Protein AF-X1KTF8-F1 (afdb_monomer)

Solvent-accessible surface area (backbone atoms only — not comparable to full-atom values): 7098 Å² total; per-residue (Å²): 129,86,64,61,47,73,44,73,43,79,44,81,44,67,48,98,85,70,52,78,42,81,44,78,41,81,76,45,80,42,73,60,52,67,67,65,57,62,71,37,42,65,62,51,13,59,74,66,75,38,100,51,61,50,78,40,75,64,34,89,98,43,102,45,71,44,74,48,68,74,64,97,70,82,77,87,84,55,67,66,71,28,52,74,29,70,64,30,47,59,40,45,77,75,34,96,80,50,42,75,76,43,60,48,98,88,63,48,64,40,55,83

Secondary structure (DSSP, 8-state):
--SEEEEEEEEEEEPTTS-EEEEEEEEEEEEPPHHHHHHTHHHHHHHTT-S--EEESSPTTSSS-EEE---SSPPP--HHHHHTSHHHHHHHTT-TT--EEEE-TTS-EEE-

pLDDT: mean 90.18, std 5.63, range [61.81, 96.38]

Radius of gyration: 25.14 Å; Cα contacts (8 Å, |Δi|>4): 146; chains: 1; bounding box: 58×22×73 Å

Organism: NCBI:txid412755

Nearest PDB structures (foldseek):
  2iuu-assembly1_D  TM=8.392E-01  e=1.039E-05  Pseudomonas aeruginosa
  6t8o-assembly1_C  TM=8.459E-01  e=3.386E-05  Pseudomonas aeruginosa PAO1
  6t8g-assembly1_C  TM=8.287E-01  e=3.009E-05  Pseudomonas aeruginosa PAO1
  6t8g-assembly1_F  TM=8.216E-01  e=9.243E-05  Pseudomonas aeruginosa PAO1
  6t8o-assembly1_B  TM=8.463E-01  e=3.196E-04  Pseudomonas aeruginosa PAO1

Sequence (112 aa):
EPGWDRKMKETRERDRDGNVRLKREEVSKTRVKVERITSLANDLALALAAPSIRIEAPVPGKSVVGIEVPNVTSSMVGLRGVIETSAFQKIEARSKLSLALGKGAGGEAIAA

InterPro domains:
  IPR041027 FtsK alpha domain [PF17854] (29-71)
  IPR050206 FtsK/SpoIIIE/SftA cell division and DNA translocation [PTHR22683] (30-110)

Mean predicted aligned error: 7.97 Å

Foldseek 3Di:
DPQKDWDWDWDFDQDPVRDTDTDIDTPDIDGHDPVNVVVCQVVVCVVVVAPGKDWAPPDVPDNHIDIHTDDPDDDDFDQVVLCPDPQQVVVVVVDVPKAFDTADPVRHTDID

Structure (mmCIF, N/CA/C/O backbone):
data_AF-X1KTF8-F1
#
_entry.id   AF-X1KTF8-F1
#
loop_
_atom_site.group_PDB
_atom_site.id
_atom_site.type_symbol
_atom_site.label_atom_id
_atom_site.label_alt_id
_atom_site.label_comp_id
_atom_site.label_asym_id
_atom_site.label_entity_id
_atom_site.label_seq_id
_atom_site.pdbx_PDB_ins_code
_atom_site.Cartn_x
_atom_site.Cartn_y
_atom_site.Cartn_z
_atom_site.occupancy
_atom_site.B_iso_or_equiv
_atom_site.auth_seq_id
_atom_site.auth_comp_id
_atom_site.auth_asym_id
_atom_site.auth_atom_id
_atom_site.pdbx_PDB_model_num
ATOM 1 N N . GLU A 1 1 ? 17.567 -7.973 -10.090 1.00 61.81 1 GLU A N 1
ATOM 2 C CA . GLU A 1 1 ? 16.888 -7.160 -9.062 1.00 61.81 1 GLU A CA 1
ATOM 3 C C . GLU A 1 1 ? 16.147 -5.999 -9.717 1.00 61.81 1 GLU A C 1
ATOM 5 O O . GLU A 1 1 ? 16.747 -5.350 -10.580 1.00 61.81 1 GLU A O 1
ATOM 10 N N . PRO A 1 2 ? 14.865 -5.785 -9.374 1.00 76.19 2 PRO A N 1
ATOM 11 C CA . PRO A 1 2 ? 14.068 -4.642 -9.828 1.00 76.19 2 PRO A CA 1
ATOM 12 C C . PRO A 1 2 ? 14.596 -3.313 -9.256 1.00 76.19 2 PRO A C 1
ATOM 14 O O . PRO A 1 2 ? 15.482 -3.299 -8.405 1.00 76.19 2 PRO A O 1
ATOM 17 N N . GLY A 1 3 ? 14.072 -2.185 -9.744 1.00 82.25 3 GLY A N 1
ATOM 18 C CA . GLY A 1 3 ? 14.450 -0.847 -9.258 1.00 82.25 3 GLY A CA 1
ATOM 19 C C . GLY A 1 3 ? 15.674 -0.224 -9.939 1.00 82.25 3 GLY A C 1
ATOM 20 O O . GLY A 1 3 ? 16.172 0.803 -9.478 1.00 82.25 3 GLY A O 1
ATOM 21 N N . TRP A 1 4 ? 16.142 -0.806 -11.045 1.00 86.44 4 TRP A N 1
ATOM 22 C CA . TRP A 1 4 ? 17.234 -0.270 -11.858 1.00 86.44 4 TRP A CA 1
ATOM 23 C C . TRP A 1 4 ? 16.757 0.038 -13.273 1.00 86.44 4 TRP A C 1
ATOM 25 O O . TRP A 1 4 ? 16.220 -0.840 -13.945 1.00 86.44 4 TRP A O 1
ATOM 35 N N . ASP A 1 5 ? 17.014 1.258 -13.728 1.00 87.69 5 ASP A N 1
ATOM 36 C CA . ASP A 1 5 ? 16.929 1.638 -15.132 1.00 87.69 5 ASP A CA 1
ATOM 37 C C . ASP A 1 5 ? 18.285 1.362 -15.795 1.00 87.69 5 ASP A C 1
ATOM 39 O O . ASP A 1 5 ? 19.327 1.829 -15.312 1.00 87.69 5 ASP A O 1
ATOM 43 N N . ARG A 1 6 ? 18.282 0.542 -16.849 1.00 89.06 6 ARG A N 1
ATOM 44 C CA . ARG A 1 6 ? 19.492 0.057 -17.525 1.00 89.06 6 ARG A CA 1
ATOM 45 C C . ARG A 1 6 ? 19.492 0.532 -18.963 1.00 89.06 6 ARG A C 1
ATOM 47 O O . ARG A 1 6 ? 18.607 0.177 -19.741 1.00 89.06 6 ARG A O 1
ATOM 54 N N . LYS A 1 7 ? 20.524 1.280 -19.336 1.00 86.94 7 LYS A N 1
ATOM 55 C CA . LYS A 1 7 ? 20.710 1.742 -20.709 1.00 86.94 7 LYS A CA 1
ATOM 56 C C . LYS A 1 7 ? 21.734 0.859 -21.408 1.00 86.94 7 LYS A C 1
ATOM 58 O O . LYS A 1 7 ? 22.915 0.886 -21.068 1.00 86.94 7 LYS A O 1
ATOM 63 N N . MET A 1 8 ? 21.269 0.094 -22.390 1.00 88.38 8 MET A N 1
ATOM 64 C CA . MET A 1 8 ? 22.117 -0.733 -23.245 1.00 88.38 8 MET A CA 1
ATOM 65 C C . MET A 1 8 ? 22.525 0.048 -24.493 1.00 88.38 8 MET A C 1
ATOM 67 O O . MET A 1 8 ? 21.699 0.742 -25.090 1.00 88.38 8 MET A O 1
ATOM 71 N N . LYS A 1 9 ? 23.781 -0.085 -24.909 1.00 87.56 9 LYS A N 1
ATOM 72 C CA . LYS A 1 9 ? 24.261 0.375 -26.213 1.00 87.56 9 LYS A CA 1
ATOM 73 C C . LYS A 1 9 ? 24.657 -0.835 -27.039 1.00 87.56 9 LYS A C 1
ATOM 75 O O . LYS A 1 9 ? 25.380 -1.710 -26.572 1.00 87.56 9 LYS A O 1
ATOM 80 N N . GLU A 1 10 ? 24.171 -0.873 -28.270 1.00 88.75 10 GLU A N 1
ATOM 81 C CA . GLU A 1 10 ? 24.596 -1.860 -29.252 1.00 88.75 10 GLU A CA 1
ATOM 82 C C . GLU A 1 10 ? 25.729 -1.272 -30.083 1.00 88.75 10 GLU A C 1
ATOM 84 O O . GLU A 1 10 ? 25.551 -0.285 -30.798 1.00 88.75 10 GLU A O 1
ATOM 89 N N . THR A 1 11 ? 26.904 -1.879 -29.972 1.00 85.44 11 THR A N 1
ATOM 90 C CA . THR A 1 11 ? 28.070 -1.537 -30.777 1.00 85.44 11 THR A CA 1
ATOM 91 C C . THR A 1 11 ? 28.287 -2.658 -31.782 1.00 85.44 11 THR A C 1
ATOM 93 O O . THR A 1 11 ? 28.358 -3.834 -31.425 1.00 85.44 11 THR A O 1
ATOM 96 N N . ARG A 1 12 ? 28.357 -2.296 -33.063 1.00 84.00 12 ARG A N 1
ATOM 97 C CA . ARG A 1 12 ? 28.703 -3.232 -34.132 1.00 84.00 12 ARG A CA 1
ATOM 98 C C . ARG A 1 12 ? 30.220 -3.304 -34.208 1.00 84.00 12 ARG A C 1
ATOM 100 O O . ARG A 1 12 ? 30.857 -2.322 -34.578 1.00 84.00 12 ARG A O 1
ATOM 107 N N . GLU A 1 13 ? 30.779 -4.447 -33.843 1.00 82.19 13 GLU A N 1
ATOM 108 C CA . GLU A 1 13 ? 32.209 -4.716 -33.938 1.00 82.19 13 GLU A CA 1
ATOM 109 C C . GLU A 1 13 ? 32.434 -5.630 -35.144 1.00 82.19 13 GLU A C 1
ATOM 111 O O . GLU A 1 13 ? 31.781 -6.666 -35.279 1.00 82.19 13 GLU A O 1
ATOM 116 N N . ARG A 1 14 ? 33.295 -5.211 -36.073 1.00 80.44 14 ARG A N 1
ATOM 117 C CA . ARG A 1 14 ? 33.686 -6.039 -37.215 1.00 80.44 14 ARG A CA 1
ATOM 118 C C . ARG A 1 14 ? 34.939 -6.807 -36.817 1.00 80.44 14 ARG A C 1
ATOM 120 O O . ARG A 1 14 ? 35.925 -6.183 -36.427 1.00 80.44 14 ARG A O 1
ATOM 127 N N . ASP A 1 15 ? 34.886 -8.131 -36.880 1.00 79.06 15 ASP A N 1
ATOM 128 C CA . ASP A 1 15 ? 36.074 -8.951 -36.651 1.00 79.06 15 ASP A CA 1
ATOM 129 C C . ASP A 1 15 ? 37.048 -8.871 -37.841 1.00 79.06 15 ASP A C 1
ATOM 131 O O . ASP A 1 15 ? 36.767 -8.255 -38.874 1.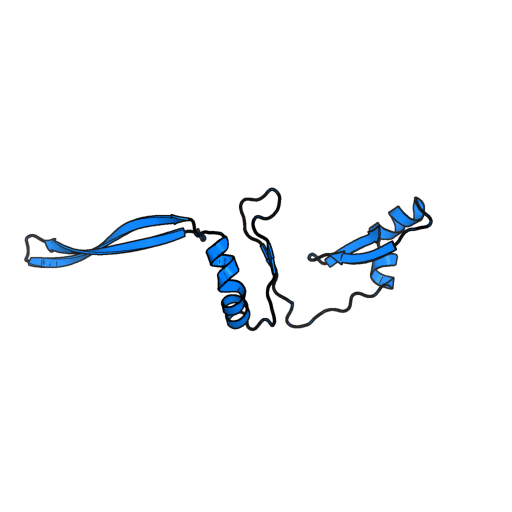00 79.06 15 ASP A O 1
ATOM 135 N N . ARG A 1 16 ? 38.244 -9.451 -37.681 1.00 77.88 16 ARG A N 1
ATOM 136 C CA . ARG A 1 16 ? 39.291 -9.425 -38.720 1.00 77.88 16 ARG A CA 1
ATOM 137 C C . ARG A 1 16 ? 38.877 -10.156 -40.001 1.00 77.88 16 ARG A C 1
ATOM 139 O O . ARG A 1 16 ? 39.441 -9.869 -41.050 1.00 77.88 16 ARG A O 1
ATOM 146 N N . ASP A 1 17 ? 37.873 -11.024 -39.911 1.00 79.94 17 ASP A N 1
ATOM 147 C CA . ASP A 1 17 ? 37.354 -11.841 -41.008 1.00 79.94 17 ASP A CA 1
ATOM 148 C C . ASP A 1 17 ? 36.164 -11.169 -41.723 1.00 79.94 17 ASP A C 1
ATOM 150 O O . ASP A 1 17 ? 35.592 -11.725 -42.658 1.00 79.94 17 ASP A O 1
ATOM 154 N N . GLY A 1 18 ? 35.793 -9.949 -41.312 1.00 77.50 18 GLY A N 1
ATOM 155 C CA . GLY A 1 18 ? 34.751 -9.148 -41.952 1.00 77.50 18 GLY A CA 1
ATOM 156 C C . GLY A 1 18 ? 33.328 -9.426 -41.461 1.00 77.50 18 GLY A C 1
ATOM 157 O O . GLY A 1 18 ? 32.397 -8.756 -41.919 1.00 77.50 18 GLY A O 1
ATOM 158 N N . ASN A 1 19 ? 33.139 -10.332 -40.499 1.00 82.38 19 ASN A N 1
ATOM 159 C CA . ASN A 1 19 ? 31.834 -10.603 -39.909 1.00 82.38 19 ASN A CA 1
ATOM 160 C C . ASN A 1 19 ? 31.463 -9.519 -38.889 1.00 82.38 19 ASN A C 1
ATOM 162 O O . ASN A 1 19 ? 32.280 -9.035 -38.102 1.00 82.38 19 ASN A O 1
ATOM 166 N N . VAL A 1 20 ? 30.190 -9.121 -38.898 1.00 80.25 20 VAL A N 1
ATOM 167 C CA . VAL A 1 20 ? 29.654 -8.117 -37.971 1.00 80.25 20 VAL A CA 1
ATOM 168 C C . VAL A 1 20 ? 29.114 -8.821 -36.734 1.00 80.25 20 VAL A C 1
ATOM 170 O O . VAL A 1 20 ? 28.120 -9.542 -36.808 1.00 80.25 20 VAL A O 1
ATOM 173 N N . ARG A 1 21 ? 29.729 -8.570 -35.578 1.00 80.31 21 ARG A N 1
ATOM 174 C CA . ARG A 1 21 ? 29.215 -8.996 -34.276 1.00 80.31 21 ARG A CA 1
ATOM 175 C C . ARG A 1 21 ? 28.497 -7.833 -33.598 1.00 80.31 21 ARG A C 1
ATOM 177 O O . ARG A 1 21 ? 29.030 -6.732 -33.463 1.00 80.31 21 ARG A O 1
ATOM 184 N N . LEU A 1 22 ? 27.264 -8.079 -33.167 1.00 83.44 22 LEU A N 1
ATOM 185 C CA . LEU A 1 22 ? 26.507 -7.160 -32.319 1.00 83.44 22 LEU A CA 1
ATOM 186 C C . LEU A 1 22 ? 26.935 -7.374 -30.868 1.00 83.44 22 LEU A C 1
ATOM 188 O O . LEU A 1 22 ? 26.602 -8.390 -30.259 1.00 83.44 22 LEU A O 1
ATOM 192 N N . LYS A 1 23 ? 27.678 -6.415 -30.313 1.00 82.00 23 LYS A N 1
ATOM 193 C CA . LYS A 1 23 ? 28.039 -6.393 -28.897 1.00 82.00 23 LYS A CA 1
ATOM 194 C C . LYS A 1 23 ? 27.082 -5.460 -28.166 1.00 82.00 23 LYS A C 1
ATOM 196 O O . LYS A 1 23 ? 27.016 -4.270 -28.470 1.00 82.00 23 LYS A O 1
ATOM 201 N N . ARG A 1 24 ? 26.326 -5.997 -27.210 1.00 85.25 24 ARG A N 1
ATOM 202 C CA . ARG A 1 24 ? 25.421 -5.217 -26.360 1.00 85.25 24 ARG A CA 1
ATOM 203 C C . ARG A 1 24 ? 26.124 -4.955 -25.028 1.00 85.25 24 ARG A C 1
ATOM 205 O O . ARG A 1 24 ? 26.437 -5.897 -24.308 1.00 85.25 24 ARG A O 1
ATOM 212 N N . GLU A 1 25 ? 26.405 -3.693 -24.733 1.00 86.50 25 GLU A N 1
ATOM 213 C CA . GLU A 1 25 ? 27.119 -3.259 -23.528 1.00 86.50 25 GLU A CA 1
ATOM 214 C C . GLU A 1 25 ? 26.209 -2.384 -22.656 1.00 86.50 25 GLU A C 1
ATOM 216 O O . GLU A 1 25 ? 25.473 -1.533 -23.163 1.00 86.50 25 GLU A O 1
ATOM 221 N N . GLU A 1 26 ? 26.234 -2.602 -21.339 1.00 86.69 26 GLU A N 1
ATOM 222 C CA . GLU A 1 26 ? 25.501 -1.777 -20.373 1.00 86.69 26 GLU A CA 1
ATOM 223 C C . GLU A 1 26 ? 26.283 -0.478 -20.136 1.00 86.69 26 GLU A C 1
ATOM 225 O O . GLU A 1 26 ? 27.374 -0.494 -19.576 1.00 86.69 26 GLU A O 1
ATOM 230 N N . VAL A 1 27 ? 25.734 0.655 -20.580 1.00 87.88 27 VAL A N 1
ATOM 231 C CA . VAL A 1 27 ? 26.409 1.967 -20.519 1.00 87.88 27 VAL A CA 1
ATOM 232 C C . VAL A 1 27 ? 26.057 2.734 -19.252 1.00 87.88 27 VAL A C 1
ATOM 234 O O . VAL A 1 27 ? 26.825 3.572 -18.788 1.00 87.88 27 VAL A O 1
ATOM 237 N N . SER A 1 28 ? 24.871 2.496 -18.694 1.00 88.50 28 SER A N 1
ATOM 238 C CA . SER A 1 28 ? 24.430 3.174 -17.480 1.00 88.50 28 SER A CA 1
ATOM 239 C C . SER A 1 28 ? 23.446 2.322 -16.699 1.00 88.50 28 SER A C 1
ATOM 241 O O . SER A 1 28 ? 22.574 1.667 -17.278 1.00 88.50 28 SER A O 1
ATOM 243 N N . LYS A 1 29 ? 23.572 2.397 -15.374 1.00 89.50 29 LYS A N 1
ATOM 244 C CA . LYS A 1 29 ? 22.704 1.745 -14.402 1.00 89.50 29 LYS A CA 1
ATOM 245 C C . LYS A 1 29 ? 22.323 2.754 -13.324 1.00 89.50 29 LYS A C 1
ATOM 247 O O . LYS A 1 29 ? 23.166 3.160 -12.527 1.00 89.50 29 LYS A O 1
ATOM 252 N N . THR A 1 30 ? 21.057 3.161 -13.300 1.00 89.06 30 THR A N 1
ATOM 253 C CA . THR A 1 30 ? 20.554 4.196 -12.379 1.00 89.06 30 THR A CA 1
ATOM 254 C C . THR A 1 30 ? 19.386 3.660 -11.562 1.00 89.06 30 THR A C 1
ATOM 256 O O . THR A 1 30 ? 18.556 2.915 -12.079 1.00 89.06 30 THR A O 1
ATOM 259 N N . ARG A 1 31 ? 19.304 4.013 -10.273 1.00 86.75 31 ARG A N 1
ATOM 260 C CA . ARG A 1 31 ? 18.150 3.633 -9.446 1.00 86.75 31 ARG A CA 1
ATOM 261 C C . ARG A 1 31 ? 16.898 4.358 -9.922 1.00 86.75 31 ARG A C 1
ATOM 263 O O . ARG A 1 31 ? 16.926 5.562 -10.173 1.00 86.75 31 ARG A O 1
ATOM 270 N N . VAL A 1 32 ? 15.793 3.626 -10.003 1.00 89.75 32 VAL A N 1
ATOM 271 C CA . VAL A 1 32 ? 14.486 4.215 -10.289 1.00 89.75 32 VAL A CA 1
ATOM 272 C C . VAL A 1 32 ? 14.110 5.136 -9.129 1.00 89.75 32 VAL A C 1
ATOM 274 O O . VAL A 1 32 ? 14.128 4.730 -7.968 1.00 89.75 32 VAL A O 1
ATOM 277 N N . LYS A 1 33 ? 13.794 6.393 -9.445 1.00 89.94 33 LYS A N 1
ATOM 278 C CA . LYS A 1 33 ? 13.305 7.360 -8.458 1.00 89.94 33 LYS A CA 1
ATOM 279 C C . LYS A 1 33 ? 11.911 6.954 -7.988 1.00 89.94 33 LYS A C 1
ATOM 281 O O . LYS A 1 33 ? 11.083 6.575 -8.811 1.00 89.94 33 LYS A O 1
ATOM 286 N N . VAL A 1 34 ? 11.634 7.122 -6.695 1.00 89.31 34 VAL A N 1
ATOM 287 C CA . VAL A 1 34 ? 10.300 6.880 -6.115 1.00 89.31 34 VAL A CA 1
ATOM 288 C C . VAL A 1 34 ? 9.226 7.694 -6.838 1.00 89.31 34 VAL A C 1
ATOM 290 O O . VAL A 1 34 ? 8.184 7.151 -7.182 1.00 89.31 34 VAL A O 1
ATOM 293 N N . GLU A 1 35 ? 9.533 8.948 -7.174 1.00 91.12 35 GLU A N 1
ATOM 294 C CA . GLU A 1 35 ? 8.651 9.848 -7.924 1.00 91.12 35 GLU A CA 1
ATOM 295 C C . GLU A 1 35 ? 8.150 9.243 -9.246 1.00 91.12 35 GLU A C 1
ATOM 297 O O . GLU A 1 35 ? 6.977 9.373 -9.586 1.00 91.12 35 GLU A O 1
ATOM 302 N N . ARG A 1 36 ? 9.017 8.513 -9.964 1.00 91.25 36 ARG A N 1
ATOM 303 C CA . ARG A 1 36 ? 8.662 7.843 -11.226 1.00 91.25 36 ARG A CA 1
ATOM 304 C C . ARG A 1 36 ? 7.685 6.689 -11.010 1.00 91.25 36 ARG A C 1
ATOM 306 O O . ARG A 1 36 ? 6.912 6.370 -11.901 1.00 91.25 36 ARG A O 1
ATOM 313 N N . ILE A 1 37 ? 7.734 6.037 -9.851 1.00 91.44 37 ILE A N 1
ATOM 314 C CA . ILE A 1 37 ? 6.795 4.965 -9.501 1.00 91.44 37 ILE A CA 1
ATOM 315 C C . ILE A 1 37 ? 5.444 5.587 -9.148 1.00 91.44 37 ILE A C 1
ATOM 317 O O . ILE A 1 37 ? 4.419 5.174 -9.682 1.00 91.44 37 ILE A O 1
ATOM 321 N N . THR A 1 38 ? 5.442 6.623 -8.304 1.00 91.19 38 THR A N 1
ATOM 322 C CA . THR A 1 38 ? 4.214 7.318 -7.895 1.00 91.19 38 THR A CA 1
ATOM 323 C C . THR A 1 38 ? 3.518 8.012 -9.064 1.00 91.19 38 THR A C 1
ATOM 325 O O . THR A 1 38 ? 2.292 8.019 -9.114 1.00 91.19 38 THR A O 1
ATOM 328 N N . SER A 1 39 ? 4.265 8.537 -10.042 1.00 93.62 39 SER A N 1
ATOM 329 C CA . SER A 1 39 ? 3.679 9.154 -11.239 1.00 93.62 39 SER A CA 1
ATOM 330 C C . SER A 1 39 ? 2.952 8.150 -12.137 1.00 93.62 39 SER A C 1
ATOM 332 O O . SER A 1 39 ? 2.061 8.540 -12.881 1.00 93.62 39 SER A O 1
ATOM 334 N N . LEU A 1 40 ? 3.323 6.867 -12.075 1.00 93.94 40 LEU A N 1
ATOM 335 C CA . LEU A 1 40 ? 2.712 5.785 -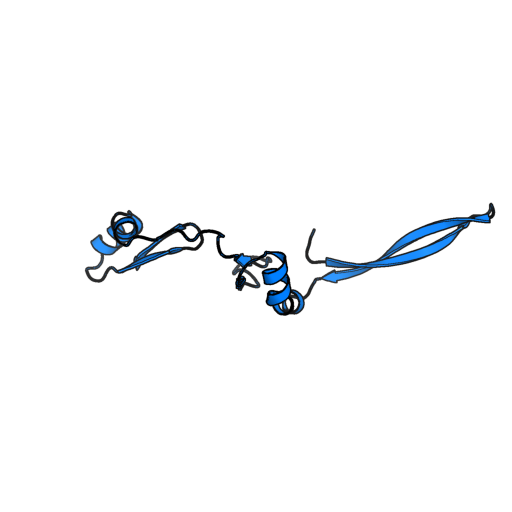12.852 1.00 93.94 40 LEU A CA 1
ATOM 336 C C . LEU A 1 40 ? 1.536 5.123 -12.120 1.00 93.94 40 LEU A C 1
ATOM 338 O O . LEU A 1 40 ? 1.052 4.091 -12.572 1.00 93.94 40 LEU A O 1
ATOM 342 N N . ALA A 1 41 ? 1.067 5.676 -10.996 1.00 93.12 41 ALA A N 1
ATOM 343 C CA . ALA A 1 41 ? 0.034 5.040 -10.180 1.00 93.12 41 ALA A CA 1
ATOM 344 C C . ALA A 1 41 ? -1.241 4.696 -10.975 1.00 93.12 41 ALA A C 1
ATOM 346 O O . ALA A 1 41 ? -1.764 3.592 -10.845 1.00 93.12 41 ALA A O 1
ATOM 347 N N . ASN A 1 42 ? -1.699 5.607 -11.840 1.00 94.06 42 ASN A N 1
ATOM 348 C CA . ASN A 1 42 ? -2.889 5.394 -12.669 1.00 94.06 42 ASN A CA 1
ATOM 349 C C . ASN A 1 42 ? -2.661 4.326 -13.747 1.00 94.06 42 ASN A C 1
ATOM 351 O O . ASN A 1 42 ? -3.511 3.461 -13.942 1.00 94.06 42 ASN A O 1
ATOM 355 N N . ASP A 1 43 ? -1.502 4.349 -14.406 1.00 95.44 43 ASP A N 1
ATOM 356 C CA . ASP A 1 43 ? -1.154 3.361 -15.432 1.00 95.44 43 ASP A CA 1
ATOM 357 C C . ASP A 1 43 ? -0.994 1.962 -14.824 1.00 95.44 43 ASP A C 1
ATOM 359 O O . ASP A 1 43 ? -1.419 0.968 -15.409 1.00 95.44 43 ASP A O 1
ATOM 363 N N . LEU A 1 44 ? -0.422 1.876 -13.620 1.00 93.94 44 LEU A N 1
ATOM 364 C CA . LEU A 1 44 ? -0.315 0.631 -12.864 1.00 93.94 44 LEU A CA 1
ATOM 365 C C . LEU A 1 44 ? -1.691 0.119 -12.425 1.00 93.94 44 LEU A C 1
ATOM 367 O O . LEU A 1 44 ? -1.945 -1.077 -12.547 1.00 93.94 44 LEU A O 1
ATOM 371 N N . ALA A 1 45 ? -2.584 0.996 -11.955 1.00 95.06 45 ALA A N 1
ATOM 372 C CA . ALA A 1 45 ? -3.959 0.620 -11.624 1.00 95.06 45 ALA A CA 1
ATOM 373 C C . ALA A 1 45 ? -4.694 0.063 -12.855 1.00 95.06 45 ALA A C 1
ATOM 375 O O . ALA A 1 45 ? -5.297 -1.009 -12.778 1.00 95.06 45 ALA A O 1
ATOM 376 N N . LEU A 1 46 ? -4.549 0.725 -14.010 1.00 95.56 46 LEU A N 1
ATOM 377 C CA . LEU A 1 46 ? -5.096 0.263 -15.286 1.00 95.56 46 LEU A CA 1
ATOM 378 C C . LEU A 1 46 ? -4.529 -1.108 -15.685 1.00 95.56 46 LEU A C 1
ATOM 380 O O . LEU A 1 46 ? -5.291 -2.013 -16.020 1.00 95.56 46 LEU A O 1
ATOM 384 N N . ALA A 1 47 ? -3.208 -1.281 -15.613 1.00 95.38 47 ALA A N 1
ATOM 385 C CA . ALA A 1 47 ? -2.542 -2.536 -15.962 1.00 95.38 47 ALA A CA 1
ATOM 386 C C . ALA A 1 47 ? -2.932 -3.703 -15.038 1.00 95.38 47 ALA A C 1
ATOM 388 O O . ALA A 1 47 ? -2.960 -4.852 -15.476 1.00 95.38 47 ALA A O 1
ATOM 389 N N . LEU A 1 48 ? -3.245 -3.416 -13.773 1.00 93.81 48 LEU A N 1
ATOM 390 C CA . LEU A 1 48 ? -3.697 -4.398 -12.784 1.00 93.81 48 LEU A CA 1
ATOM 391 C C . LEU A 1 48 ? -5.216 -4.624 -12.800 1.00 93.81 48 LEU A C 1
ATOM 393 O O . LEU A 1 48 ? -5.706 -5.417 -11.999 1.00 93.81 48 LEU A O 1
ATOM 397 N N . ALA A 1 49 ? -5.956 -3.935 -13.678 1.00 94.19 49 ALA A N 1
ATOM 398 C CA . ALA A 1 49 ? -7.420 -3.908 -13.682 1.00 94.19 49 ALA A CA 1
ATOM 399 C C . ALA A 1 49 ? -8.014 -3.573 -12.296 1.00 94.19 49 ALA A C 1
ATOM 401 O O . ALA A 1 49 ? -9.068 -4.079 -11.908 1.00 94.19 49 ALA A O 1
ATOM 402 N N . ALA A 1 50 ? -7.317 -2.721 -11.544 1.00 94.00 50 ALA A N 1
ATOM 403 C CA . ALA A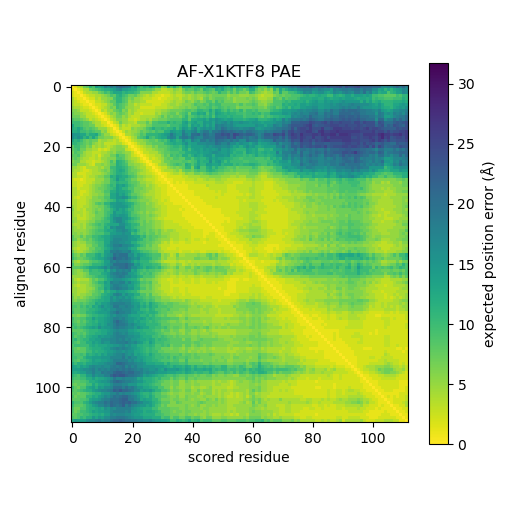 1 50 ? -7.717 -2.277 -10.221 1.00 94.00 50 ALA A CA 1
ATOM 404 C C . ALA A 1 50 ? -8.324 -0.866 -10.304 1.00 94.00 50 ALA A C 1
ATOM 406 O O . ALA A 1 50 ? -7.834 -0.032 -11.066 1.00 94.00 50 ALA A O 1
ATOM 407 N N . PRO A 1 51 ? -9.357 -0.552 -9.502 1.00 91.75 51 PRO A N 1
ATOM 408 C CA . PRO A 1 51 ? -9.953 0.785 -9.488 1.00 91.75 51 PRO A CA 1
ATOM 409 C C . PRO A 1 51 ? -8.970 1.855 -8.991 1.00 91.75 51 PRO A C 1
ATOM 411 O O . PRO A 1 51 ? -9.012 2.999 -9.434 1.00 91.75 51 PRO A O 1
ATOM 414 N N . SER A 1 52 ? -8.085 1.489 -8.065 1.00 92.69 52 SER A N 1
ATOM 415 C CA . SER A 1 52 ? -6.995 2.324 -7.571 1.00 92.69 52 SER A CA 1
ATOM 416 C C . SER A 1 52 ? -5.919 1.450 -6.930 1.00 92.69 52 SER A C 1
ATOM 418 O O . SER A 1 52 ? -6.161 0.284 -6.621 1.00 92.69 52 SER A O 1
ATOM 420 N N . ILE A 1 53 ? -4.728 2.014 -6.725 1.00 94.19 53 ILE A N 1
ATOM 421 C CA . ILE A 1 53 ? -3.652 1.397 -5.942 1.00 94.19 53 ILE A CA 1
ATOM 422 C C . ILE A 1 53 ? -3.130 2.398 -4.912 1.00 94.19 53 ILE A C 1
ATOM 424 O O . ILE A 1 53 ? -3.119 3.605 -5.167 1.00 94.19 53 ILE A O 1
ATOM 428 N N . ARG A 1 54 ? -2.669 1.908 -3.758 1.00 93.56 54 ARG A N 1
ATOM 429 C CA . ARG A 1 54 ? -1.984 2.727 -2.749 1.00 93.56 54 ARG A CA 1
ATOM 430 C C . ARG A 1 54 ? -0.497 2.392 -2.759 1.00 93.56 54 ARG A C 1
ATOM 432 O O . ARG A 1 54 ? -0.110 1.235 -2.642 1.00 93.56 54 ARG A O 1
ATOM 439 N N . ILE A 1 55 ? 0.336 3.413 -2.934 1.00 93.50 55 ILE A N 1
ATOM 440 C CA . ILE A 1 55 ? 1.795 3.276 -2.962 1.00 93.50 55 ILE A CA 1
ATOM 441 C C . ILE A 1 55 ? 2.348 3.848 -1.661 1.00 93.50 55 ILE A C 1
ATOM 443 O O . ILE A 1 55 ? 2.150 5.024 -1.362 1.00 93.50 55 ILE A O 1
ATOM 447 N N . GLU A 1 56 ? 3.070 3.022 -0.912 1.00 90.81 56 GLU A N 1
ATOM 448 C CA . GLU A 1 56 ? 3.759 3.409 0.313 1.00 90.81 56 GLU A CA 1
ATOM 449 C C . GLU A 1 56 ? 5.269 3.363 0.084 1.00 90.81 56 GLU A C 1
ATOM 451 O O . GLU A 1 56 ? 5.873 2.298 -0.072 1.00 90.81 56 GLU A O 1
ATOM 456 N N . ALA A 1 57 ? 5.887 4.540 0.009 1.00 86.00 57 ALA A N 1
ATOM 457 C CA . ALA A 1 57 ? 7.290 4.669 -0.344 1.00 86.00 57 ALA A CA 1
ATOM 458 C C . ALA A 1 57 ? 8.010 5.696 0.544 1.00 86.00 57 ALA A C 1
ATOM 460 O O . ALA A 1 57 ? 7.606 6.860 0.550 1.00 86.00 57 ALA A O 1
ATOM 461 N N . PRO A 1 58 ? 9.128 5.325 1.201 1.00 87.25 58 PRO A N 1
ATOM 462 C CA . PRO A 1 58 ? 9.577 3.963 1.525 1.00 87.25 58 PRO A CA 1
ATOM 463 C C . PRO A 1 58 ? 8.743 3.342 2.659 1.00 87.25 58 PRO A C 1
ATOM 465 O O . PRO A 1 58 ? 8.227 4.062 3.511 1.00 87.25 58 PRO A O 1
ATOM 468 N N . VAL A 1 59 ? 8.666 2.008 2.718 1.00 87.25 59 VAL A N 1
ATOM 469 C CA . VAL A 1 59 ? 8.077 1.325 3.884 1.00 87.25 59 VAL A CA 1
ATOM 470 C C . VAL A 1 59 ? 8.914 1.661 5.130 1.00 87.25 59 VAL A C 1
ATOM 472 O O . VAL A 1 59 ? 10.138 1.496 5.085 1.00 87.25 59 VAL A O 1
ATOM 475 N N . PRO A 1 60 ? 8.308 2.103 6.250 1.00 84.88 60 PRO A N 1
ATOM 476 C CA . PRO A 1 60 ? 9.050 2.445 7.460 1.00 84.88 60 PRO A CA 1
ATOM 477 C C . PRO A 1 60 ? 10.022 1.335 7.885 1.00 84.88 60 PRO A C 1
ATOM 479 O O . PRO A 1 60 ? 9.648 0.173 8.044 1.00 84.88 60 PRO A O 1
ATOM 482 N N . GLY A 1 61 ? 11.301 1.688 8.033 1.00 86.81 61 GLY A N 1
ATOM 483 C CA . GLY A 1 61 ? 12.356 0.752 8.432 1.00 86.81 61 GLY A CA 1
ATOM 484 C C . GLY A 1 61 ? 12.821 -0.236 7.352 1.00 86.81 61 GLY A C 1
ATOM 485 O O . GLY A 1 61 ? 13.642 -1.100 7.658 1.00 86.81 61 GLY A O 1
ATOM 486 N N . LYS A 1 62 ? 12.349 -0.137 6.098 1.00 87.00 62 LYS A N 1
ATOM 487 C CA . LYS A 1 62 ? 12.770 -1.018 4.994 1.00 87.00 62 LYS A CA 1
ATOM 488 C C . LYS A 1 62 ? 13.075 -0.226 3.719 1.00 87.00 62 LYS A C 1
ATOM 490 O O . LYS A 1 62 ? 12.338 0.668 3.325 1.00 87.00 62 LYS A O 1
ATOM 495 N N . SER A 1 63 ? 14.133 -0.604 3.001 1.00 83.81 63 SER A N 1
ATOM 496 C CA . SER A 1 63 ? 14.494 -0.008 1.700 1.00 83.81 63 SER A CA 1
ATOM 497 C C . SER A 1 63 ? 13.666 -0.582 0.540 1.00 83.81 63 SER A C 1
ATOM 499 O O . SER A 1 63 ? 14.217 -0.994 -0.480 1.00 83.81 63 SER A O 1
ATOM 501 N N . VAL A 1 64 ? 12.343 -0.647 0.709 1.00 87.88 64 VAL A N 1
ATOM 502 C CA . VAL A 1 64 ? 11.394 -1.181 -0.280 1.00 87.88 64 VAL A CA 1
ATOM 503 C C . VAL A 1 64 ? 10.193 -0.250 -0.430 1.00 87.88 64 VAL A C 1
ATOM 505 O O . VAL A 1 64 ? 9.895 0.546 0.460 1.00 87.88 64 VAL A O 1
ATOM 508 N N . VAL A 1 65 ? 9.504 -0.365 -1.563 1.00 89.81 65 VAL A N 1
ATOM 509 C CA . VAL A 1 65 ? 8.226 0.307 -1.826 1.00 89.81 65 VAL A CA 1
ATOM 510 C C . VAL A 1 65 ? 7.108 -0.719 -1.668 1.00 89.81 65 VAL A C 1
ATOM 512 O O . VAL A 1 65 ? 7.176 -1.791 -2.270 1.00 89.81 65 VAL A O 1
ATOM 515 N N . GLY A 1 66 ? 6.109 -0.403 -0.849 1.00 91.88 66 GLY A N 1
ATOM 516 C CA . GLY A 1 66 ? 4.881 -1.179 -0.712 1.00 91.88 66 GLY A CA 1
ATOM 517 C C . GLY A 1 66 ? 3.854 -0.729 -1.746 1.00 91.88 66 GLY A C 1
ATOM 518 O O . GLY A 1 66 ? 3.684 0.467 -1.971 1.00 91.88 66 GLY A O 1
ATOM 519 N N . ILE A 1 67 ? 3.178 -1.682 -2.385 1.00 92.38 67 ILE A N 1
ATOM 520 C CA . ILE A 1 67 ? 2.055 -1.413 -3.287 1.00 92.38 67 ILE A CA 1
ATOM 521 C C . ILE A 1 67 ? 0.877 -2.246 -2.797 1.00 92.38 67 ILE A C 1
ATOM 523 O O . ILE A 1 67 ? 0.946 -3.474 -2.781 1.00 92.38 67 ILE A O 1
ATOM 527 N N . GLU A 1 68 ? -0.189 -1.571 -2.392 1.00 93.25 68 GLU A N 1
ATOM 528 C CA . GLU A 1 68 ? -1.441 -2.177 -1.961 1.00 93.25 68 GLU A CA 1
ATOM 529 C C . GLU A 1 68 ? -2.445 -2.112 -3.109 1.00 93.25 68 GLU A C 1
ATOM 531 O O . GLU A 1 68 ? -2.760 -1.039 -3.634 1.00 93.25 68 GLU A O 1
ATOM 536 N N . VAL A 1 69 ? -2.937 -3.285 -3.500 1.00 94.25 69 VAL A N 1
ATOM 537 C CA . VAL A 1 69 ? -3.923 -3.455 -4.566 1.00 94.25 69 VAL A CA 1
ATOM 538 C C . VAL A 1 69 ? -5.213 -3.964 -3.925 1.00 94.25 69 VAL A C 1
ATOM 540 O O . VAL A 1 69 ? -5.155 -4.934 -3.165 1.00 94.25 69 VAL A O 1
ATOM 543 N N . PRO A 1 70 ? -6.373 -3.338 -4.190 1.00 92.25 70 PRO A N 1
ATOM 544 C CA . PRO A 1 70 ? -7.652 -3.834 -3.712 1.00 92.25 70 PRO 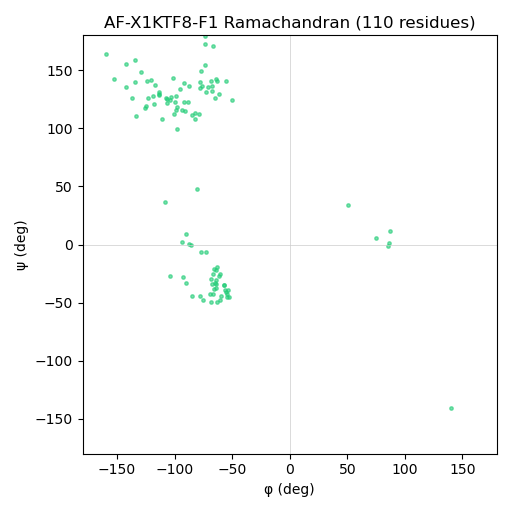A CA 1
ATOM 545 C C . PRO A 1 70 ? -7.883 -5.284 -4.142 1.00 92.25 70 PRO A C 1
ATOM 547 O O . PRO A 1 70 ? -7.595 -5.665 -5.276 1.00 92.25 70 PRO A O 1
ATOM 550 N N . ASN A 1 71 ? -8.453 -6.085 -3.245 1.00 90.75 71 ASN A N 1
ATOM 551 C CA . ASN A 1 71 ? -8.908 -7.424 -3.601 1.00 90.75 71 ASN A CA 1
ATOM 552 C C . ASN A 1 71 ? -10.035 -7.334 -4.639 1.00 90.75 71 ASN A C 1
ATOM 554 O O . ASN A 1 71 ? -10.914 -6.481 -4.524 1.00 90.75 71 ASN A O 1
ATOM 558 N N . VAL A 1 72 ? -10.053 -8.264 -5.599 1.00 90.12 72 VAL A N 1
ATOM 559 C CA . VAL A 1 72 ? -11.113 -8.358 -6.625 1.00 90.12 72 VAL A CA 1
ATOM 560 C C . VAL A 1 72 ? -12.497 -8.507 -5.985 1.00 90.12 72 VAL A C 1
ATOM 562 O O . VAL A 1 72 ? -13.484 -7.968 -6.477 1.00 90.12 72 VAL A O 1
ATOM 565 N N . THR A 1 73 ? -12.571 -9.217 -4.860 1.00 91.12 73 THR A N 1
ATOM 566 C CA . THR A 1 73 ? -13.786 -9.359 -4.057 1.00 91.12 73 THR A CA 1
ATOM 567 C C . THR A 1 73 ? -13.473 -8.928 -2.633 1.00 91.12 73 THR A C 1
ATOM 569 O O . THR A 1 73 ? -12.592 -9.497 -1.986 1.00 91.12 73 THR A O 1
ATOM 572 N N . SER A 1 74 ? -14.163 -7.899 -2.144 1.00 90.19 74 SER A N 1
ATOM 573 C CA . SER A 1 74 ? -13.992 -7.432 -0.773 1.00 90.19 74 SER A CA 1
ATOM 574 C C . SER A 1 74 ? -14.698 -8.372 0.206 1.00 90.19 74 SER A C 1
ATOM 576 O O . SER A 1 74 ? -15.829 -8.805 -0.009 1.00 90.19 74 SER A O 1
ATOM 578 N N . SER A 1 75 ? -14.016 -8.685 1.306 1.00 90.69 75 SER A N 1
ATOM 579 C CA . SER A 1 75 ? -14.571 -9.489 2.393 1.00 90.69 75 SER A CA 1
ATOM 580 C C . SER A 1 75 ? -15.128 -8.579 3.477 1.00 90.69 75 SER A C 1
ATOM 582 O O . SER A 1 75 ? -14.466 -7.633 3.906 1.00 90.69 75 SER A O 1
ATOM 584 N N . MET A 1 76 ? -16.333 -8.879 3.957 1.00 93.25 76 MET A N 1
ATOM 585 C CA . MET A 1 76 ?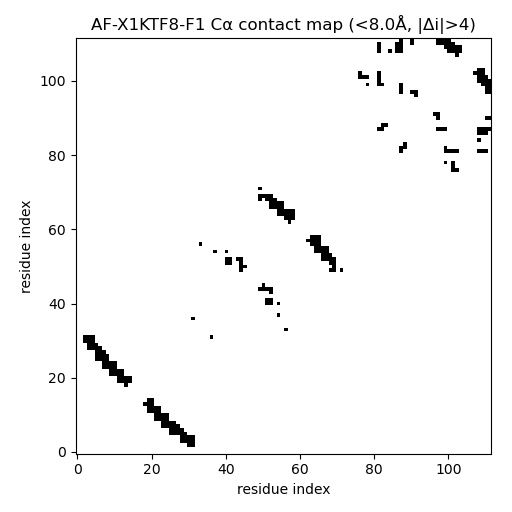 -16.944 -8.121 5.044 1.00 93.25 76 MET A CA 1
ATOM 586 C C . MET A 1 76 ? -16.182 -8.339 6.358 1.00 93.25 76 MET A C 1
ATOM 588 O O . MET A 1 76 ? -15.916 -9.473 6.763 1.00 93.25 76 MET A O 1
ATOM 592 N N . VAL A 1 77 ? -15.877 -7.245 7.058 1.00 94.31 77 VAL A N 1
ATOM 593 C CA . VAL A 1 77 ? -15.318 -7.279 8.414 1.00 94.31 77 VAL A CA 1
ATOM 594 C C . VAL A 1 77 ? -16.447 -7.061 9.416 1.00 94.31 77 VAL A C 1
ATOM 596 O O . VAL A 1 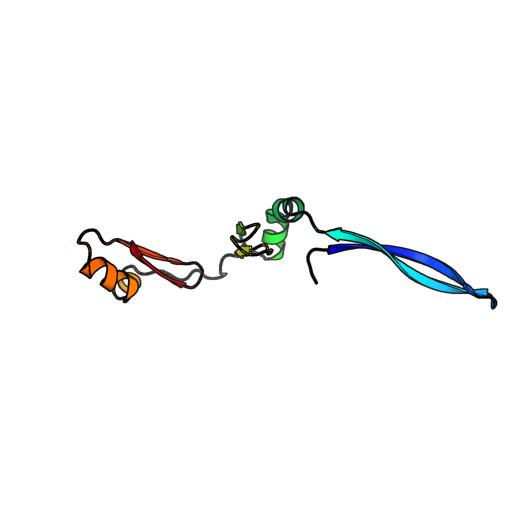77 ? -16.888 -5.939 9.642 1.00 94.31 77 VAL A O 1
ATOM 599 N N . GLY A 1 78 ? -16.945 -8.152 9.998 1.00 95.19 78 GLY A N 1
ATOM 600 C CA . GLY A 1 78 ? -17.995 -8.099 11.013 1.00 95.19 78 GLY A CA 1
ATOM 601 C C . GLY A 1 78 ? -17.459 -7.685 12.385 1.00 95.19 78 GLY A C 1
ATOM 602 O O . GLY A 1 78 ? -16.465 -8.240 12.852 1.00 95.19 78 GLY A O 1
ATOM 603 N N . LEU A 1 79 ? -18.167 -6.774 13.062 1.00 95.06 79 LEU A N 1
ATOM 604 C CA . LEU A 1 79 ? -17.802 -6.262 14.390 1.00 95.06 79 LEU A CA 1
ATOM 605 C C . LEU A 1 79 ? -17.612 -7.382 15.425 1.00 95.06 79 LEU A C 1
ATOM 607 O O . LEU A 1 79 ? -16.612 -7.410 16.139 1.00 95.06 79 LEU A O 1
ATOM 611 N N . ARG A 1 80 ? -18.542 -8.346 15.457 1.00 95.25 80 ARG A N 1
ATOM 612 C CA . ARG A 1 80 ? -18.485 -9.510 16.353 1.00 95.25 80 ARG A CA 1
ATOM 613 C C . ARG A 1 80 ? -17.153 -10.254 16.245 1.00 95.25 80 ARG A C 1
ATOM 615 O O . ARG A 1 80 ? -16.540 -10.558 17.260 1.00 95.25 80 ARG A O 1
ATOM 622 N N .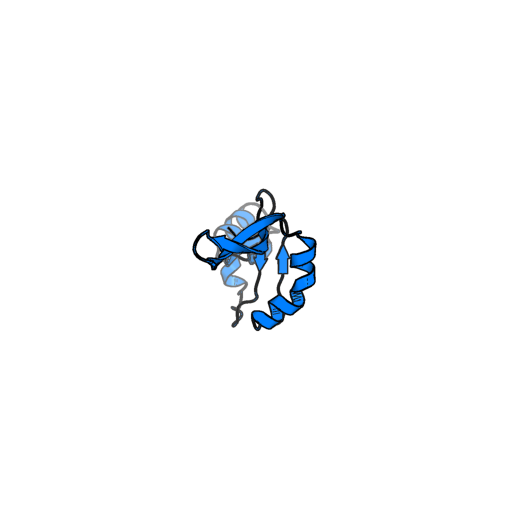 GLY A 1 81 ? -16.682 -10.479 15.018 1.00 94.31 81 GLY A N 1
ATOM 623 C CA . GLY A 1 81 ? -15.437 -11.201 14.771 1.00 94.31 81 GLY A CA 1
ATOM 624 C C . GLY A 1 81 ? -14.194 -10.474 15.285 1.00 94.31 81 GLY A C 1
ATOM 625 O O . GLY A 1 81 ? -13.179 -11.122 15.498 1.00 94.31 81 GLY A O 1
ATOM 626 N N . VAL A 1 82 ? -14.261 -9.155 15.494 1.00 95.88 82 VAL A N 1
ATOM 627 C CA . VAL A 1 82 ? -13.177 -8.361 16.094 1.00 95.88 82 VAL A CA 1
ATOM 628 C C . VAL A 1 82 ? -13.264 -8.403 17.622 1.00 95.88 82 VAL A C 1
ATOM 630 O O . VAL A 1 82 ? -12.253 -8.627 18.285 1.00 95.88 82 VAL A O 1
ATOM 633 N N . ILE A 1 83 ? -14.469 -8.254 18.180 1.00 95.88 83 ILE A N 1
ATOM 634 C CA . ILE A 1 83 ? -14.718 -8.254 19.634 1.00 95.88 83 ILE A CA 1
ATOM 635 C C . ILE A 1 83 ? -14.387 -9.607 20.277 1.00 95.88 83 ILE A C 1
ATOM 637 O O . ILE A 1 83 ? -13.845 -9.655 21.381 1.00 95.88 83 ILE A O 1
ATOM 641 N N . GLU A 1 84 ? -14.666 -10.712 19.583 1.00 95.69 84 GLU A N 1
ATOM 642 C CA . GLU A 1 84 ? -14.354 -12.066 20.064 1.00 95.69 84 GLU A CA 1
ATOM 643 C C . GLU A 1 84 ? -12.846 -12.385 20.023 1.00 95.69 84 GLU A C 1
ATOM 645 O O . GLU A 1 84 ? -12.416 -13.431 20.511 1.00 95.69 84 GLU A O 1
ATOM 650 N N . THR A 1 85 ? -12.008 -11.502 19.462 1.00 96.25 85 THR A N 1
ATOM 651 C CA . THR A 1 85 ? -10.562 -11.741 19.420 1.00 96.25 85 THR A CA 1
ATOM 652 C C . THR A 1 85 ? -9.880 -11.470 20.753 1.00 96.25 85 THR A C 1
ATOM 654 O O . THR A 1 85 ? -10.226 -10.554 21.499 1.00 96.25 85 THR A O 1
ATOM 657 N N . SER A 1 86 ? -8.796 -12.208 21.007 1.00 94.94 86 SER A N 1
ATOM 658 C CA . SER A 1 86 ? -7.950 -11.967 22.180 1.00 94.94 86 SER A CA 1
ATOM 659 C C . SER A 1 86 ? -7.327 -10.566 22.200 1.00 94.94 86 SER A C 1
ATOM 661 O O . SER A 1 86 ? -7.020 -10.066 23.279 1.00 94.94 86 SER A O 1
ATOM 663 N N . ALA A 1 87 ? -7.146 -9.926 21.038 1.00 93.94 87 ALA A N 1
ATOM 664 C CA . ALA A 1 87 ? -6.637 -8.561 20.939 1.00 93.94 87 ALA A CA 1
ATOM 665 C C . ALA A 1 87 ? -7.590 -7.564 21.616 1.00 93.94 87 ALA A C 1
ATOM 667 O O . ALA A 1 87 ? -7.155 -6.800 22.473 1.00 93.94 87 ALA A O 1
ATOM 668 N N . PHE A 1 88 ? -8.886 -7.637 21.300 1.00 96.12 88 PHE A N 1
ATOM 669 C CA . PHE A 1 88 ? -9.905 -6.788 21.919 1.00 96.12 88 PHE A CA 1
ATOM 670 C C . PHE A 1 88 ? -10.118 -7.136 23.398 1.00 96.12 88 PHE A C 1
ATOM 672 O O . PHE A 1 88 ? -10.023 -6.260 24.256 1.00 96.12 88 PHE A O 1
ATOM 679 N N . GLN A 1 89 ? -10.300 -8.423 23.716 1.00 95.62 89 GLN A N 1
ATOM 680 C CA . GLN A 1 89 ? -10.576 -8.891 25.084 1.00 95.62 89 GLN A CA 1
ATOM 681 C C . GLN A 1 89 ? -9.491 -8.469 26.095 1.00 95.62 89 GLN A C 1
ATOM 683 O O . GLN A 1 89 ? -9.779 -8.143 27.246 1.00 95.62 89 GLN A O 1
ATOM 688 N N . LYS A 1 90 ? -8.220 -8.418 25.670 1.00 94.81 90 LYS A N 1
ATOM 689 C CA . LYS A 1 90 ? -7.111 -7.943 26.516 1.00 94.81 90 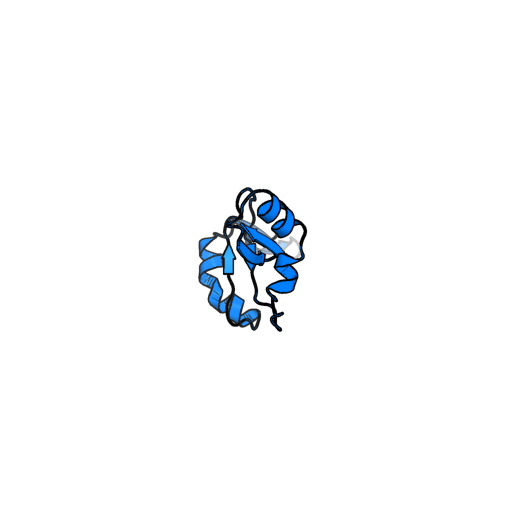LYS A CA 1
ATOM 690 C C . LYS A 1 90 ? -7.194 -6.451 26.846 1.00 94.81 90 LYS A C 1
ATOM 692 O O . LYS A 1 90 ? -6.744 -6.060 27.923 1.00 94.81 90 LYS A O 1
ATOM 697 N N . ILE A 1 91 ? -7.706 -5.632 25.929 1.00 95.06 91 ILE A N 1
ATOM 698 C CA . ILE A 1 91 ? -7.877 -4.188 26.126 1.00 95.06 91 ILE A CA 1
ATOM 699 C C . ILE A 1 91 ? -9.110 -3.935 26.991 1.00 95.06 91 ILE A C 1
ATOM 701 O O . ILE A 1 91 ? -9.019 -3.189 27.963 1.00 95.06 91 ILE A O 1
ATOM 705 N N . GLU A 1 92 ? -10.215 -4.627 26.707 1.00 95.44 92 GLU A N 1
ATOM 706 C CA . GLU A 1 92 ? -11.459 -4.566 27.487 1.00 95.44 92 GLU A CA 1
ATOM 707 C C . GLU A 1 92 ? -11.227 -4.905 28.972 1.00 95.44 92 GLU A C 1
ATOM 709 O O . GLU A 1 92 ? -11.755 -4.247 29.872 1.00 95.44 92 GLU A O 1
ATOM 714 N N . ALA A 1 93 ? -10.358 -5.883 29.255 1.00 95.38 93 ALA A N 1
ATOM 715 C CA . ALA A 1 93 ? -9.973 -6.236 30.622 1.00 95.38 93 ALA A CA 1
ATOM 716 C C . ALA A 1 93 ? -9.225 -5.111 31.369 1.00 95.38 93 ALA A C 1
ATOM 718 O O . ALA A 1 93 ? -9.185 -5.112 32.600 1.00 95.38 93 ALA A O 1
ATOM 719 N N . ARG A 1 94 ? -8.613 -4.164 30.645 1.00 94.75 94 ARG A N 1
ATOM 720 C CA . ARG A 1 94 ? -7.818 -3.056 31.204 1.00 94.75 94 ARG A CA 1
ATOM 721 C C . ARG A 1 94 ? -8.551 -1.717 31.173 1.00 94.75 94 ARG A C 1
ATOM 723 O O . ARG A 1 94 ? -8.257 -0.860 32.001 1.00 94.75 94 ARG A O 1
ATOM 730 N N . SER A 1 95 ? -9.474 -1.525 30.233 1.00 94.00 95 SER A N 1
ATOM 731 C CA . SER A 1 95 ? -10.179 -0.265 30.000 1.00 94.00 95 SER A CA 1
ATOM 732 C C . SER A 1 95 ? -11.639 -0.507 29.639 1.00 94.00 95 SER A C 1
ATOM 734 O O . SER A 1 95 ? -11.955 -1.326 28.784 1.00 94.00 95 SER A O 1
ATOM 736 N N . LYS A 1 96 ? -12.537 0.276 30.246 1.00 91.62 96 LYS A N 1
ATOM 737 C CA . LYS A 1 96 ? -13.973 0.278 29.915 1.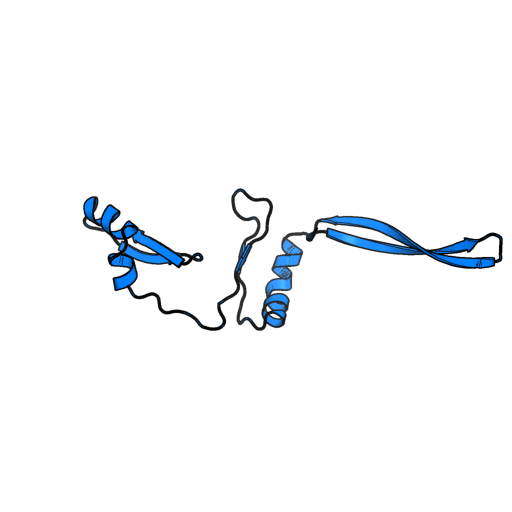00 91.62 96 LYS A CA 1
ATOM 738 C C . LYS A 1 96 ? -14.303 1.042 28.629 1.00 91.62 96 LYS A C 1
ATOM 740 O O . LYS A 1 96 ? -15.448 1.010 28.195 1.00 91.62 96 LYS A O 1
ATOM 745 N N . LEU A 1 97 ? -13.321 1.722 28.036 1.00 94.62 97 LEU A N 1
ATOM 746 C CA . LEU A 1 97 ? -13.453 2.477 26.788 1.00 94.62 97 LEU A CA 1
ATOM 747 C C . LEU A 1 97 ? -12.722 1.782 25.628 1.00 94.62 97 LEU A C 1
ATOM 749 O O . LEU A 1 97 ? -12.114 2.448 24.798 1.00 94.62 97 LEU A O 1
ATOM 753 N N . SER A 1 98 ? -12.747 0.447 25.593 1.00 94.44 98 SER A N 1
ATOM 754 C CA . SER A 1 98 ? -12.163 -0.338 24.501 1.00 94.44 98 SER A CA 1
ATOM 755 C C . SER A 1 98 ? -12.978 -0.207 23.212 1.00 94.44 98 SER A C 1
ATOM 757 O O . SER A 1 98 ? -14.204 -0.355 23.237 1.00 94.44 98 SER A O 1
ATOM 759 N N . LEU A 1 99 ? -12.304 -0.012 22.080 1.00 94.94 99 LEU A N 1
ATOM 760 C CA . LEU A 1 99 ? -12.920 0.168 20.767 1.00 94.94 99 LEU A CA 1
ATOM 761 C C . LEU A 1 99 ? -12.414 -0.879 19.767 1.00 94.94 99 LEU A C 1
ATOM 763 O O . LEU A 1 99 ? -11.218 -1.022 19.521 1.00 94.94 99 LEU A O 1
ATOM 767 N N . ALA A 1 100 ? -13.346 -1.598 19.142 1.00 95.75 100 ALA A N 1
ATOM 768 C CA . ALA A 1 100 ? -13.047 -2.505 18.039 1.00 95.75 100 ALA A CA 1
ATOM 769 C C . ALA A 1 100 ? -12.964 -1.707 16.728 1.00 95.75 100 ALA A C 1
ATOM 771 O O . ALA A 1 100 ? -13.972 -1.178 16.265 1.00 95.75 100 ALA A O 1
ATOM 772 N N . LEU A 1 101 ? -11.771 -1.621 16.129 1.00 96.25 101 LEU A N 1
ATOM 773 C CA . LEU A 1 101 ? -11.527 -0.805 14.931 1.00 96.25 101 LEU A CA 1
ATOM 774 C C . LEU A 1 101 ? -11.754 -1.579 13.629 1.00 96.25 101 LEU A C 1
ATOM 776 O O . LEU A 1 101 ? -12.188 -0.997 12.638 1.00 96.25 101 LEU A O 1
ATOM 780 N N . GLY A 1 102 ? -11.472 -2.885 13.613 1.00 95.75 102 GLY A N 1
ATOM 781 C CA . GLY A 1 102 ? -11.635 -3.706 12.415 1.00 95.75 102 GLY A CA 1
ATOM 782 C C . GLY A 1 102 ? -10.510 -4.715 12.232 1.00 95.75 102 GLY A C 1
ATOM 783 O O . GLY A 1 102 ? -10.031 -5.319 13.193 1.00 95.75 102 GLY A O 1
ATOM 784 N N . LYS A 1 103 ? -10.095 -4.893 10.975 1.00 94.56 103 LYS A N 1
ATOM 785 C CA . LYS A 1 103 ? -8.942 -5.707 10.588 1.00 94.56 103 LYS A CA 1
ATOM 786 C C . LYS A 1 103 ? -7.914 -4.852 9.854 1.00 94.56 103 LYS A C 1
ATOM 788 O O . LYS A 1 103 ? -8.299 -3.986 9.072 1.00 94.56 103 LYS A O 1
ATOM 793 N N . GLY A 1 104 ? -6.635 -5.106 10.106 1.00 92.44 104 GLY A N 1
ATOM 794 C CA . GLY A 1 104 ? -5.533 -4.499 9.367 1.00 92.44 104 GLY A CA 1
ATOM 795 C C . GLY A 1 104 ? -5.378 -5.089 7.964 1.00 92.44 104 GLY A C 1
ATOM 796 O O . GLY A 1 104 ? -6.116 -5.994 7.563 1.00 92.44 104 GLY A O 1
ATOM 797 N N . ALA A 1 105 ? -4.398 -4.584 7.211 1.00 86.62 105 ALA A N 1
ATOM 798 C CA . ALA A 1 105 ? -4.133 -5.019 5.837 1.00 86.62 105 ALA A CA 1
ATOM 799 C C . ALA A 1 105 ? -3.751 -6.511 5.742 1.00 86.62 105 ALA A C 1
ATOM 801 O O . ALA A 1 105 ? -4.028 -7.149 4.728 1.00 86.62 105 ALA A O 1
ATOM 802 N N . GLY A 1 106 ? -3.165 -7.082 6.802 1.00 88.19 106 GLY A N 1
ATOM 803 C CA . GLY A 1 106 ? -2.870 -8.515 6.907 1.00 88.19 106 GLY A CA 1
ATOM 804 C C . GLY A 1 106 ? -4.035 -9.361 7.439 1.00 88.19 106 GLY A C 1
ATOM 805 O O . GLY A 1 106 ? -3.909 -10.581 7.542 1.00 88.19 106 GLY A O 1
ATOM 806 N N . GLY A 1 107 ? -5.178 -8.745 7.761 1.00 90.12 107 GLY A N 1
ATOM 807 C CA . GLY A 1 107 ? -6.361 -9.416 8.303 1.00 90.12 107 GLY A CA 1
ATOM 808 C C . GLY A 1 107 ? -6.358 -9.600 9.825 1.00 90.12 107 GLY A C 1
ATOM 809 O O . GLY A 1 107 ? -7.341 -10.113 10.373 1.00 90.12 107 GLY A O 1
ATOM 810 N N . GLU A 1 108 ? -5.299 -9.180 10.513 1.00 94.19 108 GLU A N 1
ATOM 811 C CA . GLU A 1 108 ? -5.209 -9.165 11.970 1.00 94.19 108 GLU A CA 1
ATOM 812 C C . GLU A 1 108 ? -6.255 -8.228 12.586 1.00 94.19 108 GLU A C 1
ATOM 814 O O . GLU A 1 108 ? -6.530 -7.156 12.055 1.00 94.19 108 GLU A O 1
ATOM 819 N N . ALA A 1 109 ? -6.858 -8.626 13.707 1.00 95.38 109 ALA A N 1
ATOM 820 C CA . ALA A 1 109 ? -7.836 -7.794 14.400 1.00 95.38 109 ALA A CA 1
ATOM 821 C C . ALA A 1 109 ? -7.151 -6.619 15.109 1.00 95.38 109 ALA A C 1
ATOM 823 O O . ALA A 1 109 ? -6.190 -6.814 15.855 1.00 95.38 109 ALA A O 1
ATOM 824 N N . ILE A 1 110 ? -7.685 -5.416 14.901 1.00 96.38 110 ILE A N 1
ATOM 825 C CA . ILE A 1 110 ? -7.179 -4.174 15.483 1.00 96.38 110 ILE A CA 1
ATOM 826 C C . ILE A 1 110 ? -8.219 -3.615 16.457 1.00 96.38 110 ILE A C 1
ATOM 828 O O . ILE A 1 110 ? -9.400 -3.471 16.124 1.00 96.38 110 ILE A O 1
ATOM 832 N N . ALA A 1 111 ? -7.759 -3.294 17.664 1.00 94.81 111 ALA A N 1
ATOM 833 C CA . ALA A 1 111 ? -8.540 -2.701 18.741 1.00 94.81 111 ALA A CA 1
ATOM 834 C C . ALA A 1 111 ? -7.682 -1.681 19.508 1.00 94.81 111 ALA A C 1
ATOM 836 O O . ALA A 1 111 ? -6.452 -1.784 19.489 1.00 94.81 111 ALA A O 1
ATOM 837 N N . ALA A 1 112 ? -8.336 -0.711 20.150 1.00 92.44 112 ALA A N 1
ATOM 838 C CA . ALA A 1 112 ? -7.714 0.373 20.915 1.00 92.44 112 ALA A CA 1
ATOM 839 C C . ALA A 1 112 ? -8.358 0.531 22.296 1.00 92.44 112 ALA A C 1
ATOM 841 O O . ALA A 1 112 ? -9.565 0.220 22.416 1.00 92.44 112 ALA A O 1
#